Protein AF-A0A350LM57-F1 (afdb_monomer)

Mean predicted aligned error: 8.36 Å

Structure (mmCIF, N/CA/C/O backbone):
data_AF-A0A350LM57-F1
#
_entry.id   AF-A0A350LM57-F1
#
loop_
_atom_site.group_PDB
_atom_site.id
_atom_site.type_symbol
_atom_site.label_atom_id
_atom_site.label_alt_id
_atom_site.label_comp_id
_atom_site.label_asym_id
_atom_site.label_entity_id
_atom_site.label_seq_id
_atom_site.pdbx_PDB_ins_code
_atom_site.Cartn_x
_atom_site.Cartn_y
_atom_site.Cartn_z
_atom_site.occupancy
_atom_site.B_iso_or_equiv
_atom_site.auth_seq_id
_atom_site.auth_comp_id
_atom_site.auth_asym_id
_atom_site.auth_atom_id
_atom_site.pdbx_PDB_model_num
ATOM 1 N N . MET A 1 1 ? 32.710 -24.021 -49.391 1.00 39.28 1 MET A N 1
ATOM 2 C CA . MET A 1 1 ? 33.231 -23.271 -48.230 1.00 39.28 1 MET A CA 1
ATOM 3 C C . MET A 1 1 ? 32.062 -22.567 -47.570 1.00 39.28 1 MET A C 1
ATOM 5 O O . MET A 1 1 ? 31.650 -21.512 -48.033 1.00 39.28 1 MET A O 1
ATOM 9 N N . SER A 1 2 ? 31.451 -23.211 -46.579 1.00 44.94 2 SER A N 1
ATOM 10 C CA . SER A 1 2 ? 30.290 -22.671 -45.870 1.00 44.94 2 SER A CA 1
ATOM 11 C C . SER A 1 2 ? 30.783 -21.716 -44.789 1.00 44.94 2 SER A C 1
ATOM 13 O O . SER A 1 2 ? 31.427 -22.145 -43.836 1.00 44.94 2 SER A O 1
ATOM 15 N N . PHE A 1 3 ? 30.513 -20.423 -44.955 1.00 51.75 3 PHE A N 1
ATOM 16 C CA . PHE A 1 3 ? 30.763 -19.426 -43.922 1.00 51.75 3 PHE A CA 1
ATOM 17 C C . PHE A 1 3 ? 29.710 -19.592 -42.828 1.00 51.75 3 PHE A C 1
ATOM 19 O O . PHE A 1 3 ? 28.555 -19.207 -42.993 1.00 51.75 3 PHE A O 1
ATOM 26 N N . HIS A 1 4 ? 30.103 -20.205 -41.716 1.00 56.50 4 HIS A N 1
ATOM 27 C CA . HIS A 1 4 ? 29.339 -20.131 -40.481 1.00 56.50 4 HIS A CA 1
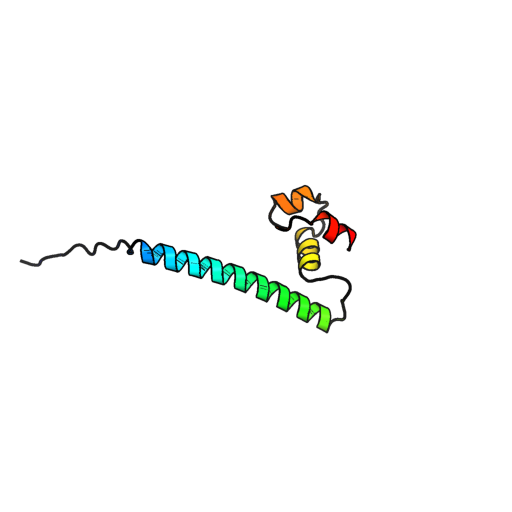ATOM 28 C C . HIS A 1 4 ? 29.687 -18.787 -39.830 1.00 56.50 4 HIS A C 1
ATOM 30 O O . HIS A 1 4 ? 30.719 -18.656 -39.176 1.00 56.50 4 HIS A O 1
ATOM 36 N N . SER A 1 5 ? 28.872 -17.760 -40.077 1.00 64.75 5 SER A N 1
ATOM 37 C CA . SER A 1 5 ? 28.940 -16.532 -39.282 1.00 64.75 5 SER A CA 1
ATOM 38 C C . SER A 1 5 ? 28.484 -16.865 -37.863 1.00 64.75 5 SER A C 1
ATOM 40 O O . SER A 1 5 ? 27.374 -17.384 -37.711 1.00 64.75 5 SER A O 1
ATOM 42 N N . PRO A 1 6 ? 29.274 -16.583 -36.815 1.00 58.00 6 PRO A N 1
ATOM 43 C CA . PRO A 1 6 ? 28.754 -16.671 -35.467 1.00 58.00 6 PRO A CA 1
ATOM 44 C C . PRO A 1 6 ? 27.698 -15.572 -35.322 1.00 58.00 6 PRO A C 1
ATOM 46 O O . PRO A 1 6 ? 28.002 -14.387 -35.450 1.00 58.00 6 PRO A O 1
ATOM 49 N N . LEU A 1 7 ? 26.446 -15.967 -35.090 1.00 55.91 7 LEU A N 1
ATOM 50 C CA . LEU A 1 7 ? 25.432 -15.072 -34.546 1.00 55.91 7 LEU A CA 1
ATOM 51 C C . LEU A 1 7 ? 25.992 -14.531 -33.229 1.00 55.91 7 LEU A C 1
ATOM 53 O O . LEU A 1 7 ? 26.035 -15.229 -32.218 1.00 55.91 7 LEU A O 1
ATOM 57 N N . SER A 1 8 ? 26.483 -13.296 -33.252 1.00 59.69 8 SER A N 1
ATOM 58 C CA . SER A 1 8 ? 26.776 -12.535 -32.049 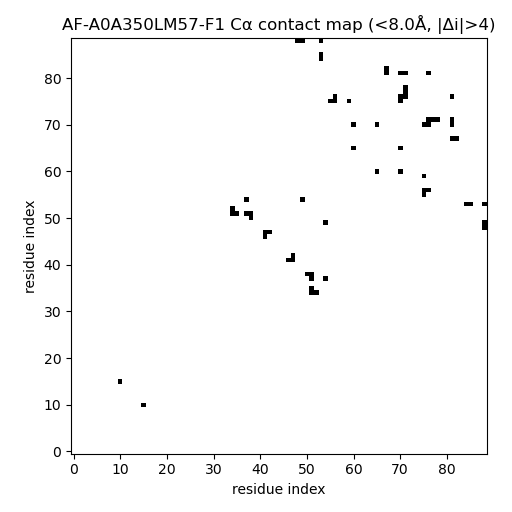1.00 59.69 8 SER A CA 1
ATOM 59 C C . SER A 1 8 ? 25.437 -12.194 -31.397 1.00 59.69 8 SER A C 1
ATOM 61 O O . SER A 1 8 ? 24.872 -11.128 -31.625 1.00 59.69 8 SER A O 1
ATOM 63 N N . THR A 1 9 ? 24.891 -13.133 -30.626 1.00 60.25 9 THR A N 1
ATOM 64 C CA . THR A 1 9 ? 23.598 -13.020 -29.932 1.00 60.25 9 THR A CA 1
ATOM 65 C C . THR A 1 9 ? 23.702 -12.151 -28.676 1.00 60.25 9 THR A C 1
ATOM 67 O O . THR A 1 9 ? 23.116 -12.467 -27.643 1.00 60.25 9 THR A O 1
ATOM 70 N N . GLN A 1 10 ? 24.480 -11.068 -28.719 1.00 64.50 10 GLN A N 1
ATOM 71 C CA . GLN A 1 10 ? 24.438 -10.075 -27.654 1.00 64.50 10 GLN A CA 1
ATOM 72 C C . GLN A 1 10 ? 23.356 -9.054 -28.004 1.00 64.50 10 GLN A C 1
ATOM 74 O O . GLN A 1 10 ? 23.475 -8.386 -29.035 1.00 64.50 10 GLN A O 1
ATOM 79 N N . PRO A 1 11 ? 22.283 -8.940 -27.197 1.00 63.25 11 PRO A N 1
ATOM 80 C CA . PRO A 1 11 ? 21.302 -7.889 -27.404 1.00 63.25 11 PRO A CA 1
ATOM 81 C C . PRO A 1 11 ? 22.029 -6.544 -27.391 1.00 63.25 11 PRO A C 1
ATOM 83 O O . PRO A 1 11 ? 22.884 -6.301 -26.537 1.00 63.25 11 PRO A O 1
ATOM 86 N N . ALA A 1 12 ? 21.709 -5.682 -28.361 1.00 71.81 12 ALA A N 1
ATOM 87 C CA . ALA A 1 12 ? 22.264 -4.338 -28.405 1.00 71.81 12 ALA A CA 1
ATOM 88 C C . ALA A 1 12 ? 22.050 -3.670 -27.032 1.00 71.81 12 ALA A C 1
ATOM 90 O O . ALA A 1 12 ? 20.956 -3.807 -26.478 1.00 71.81 12 ALA A O 1
ATOM 91 N N . PRO A 1 13 ? 23.031 -2.935 -26.480 1.00 70.12 13 PRO A N 1
ATOM 92 C CA . PRO A 1 13 ? 22.929 -2.343 -25.142 1.00 70.12 13 PRO A CA 1
ATOM 93 C C . PRO A 1 13 ? 21.625 -1.562 -24.886 1.00 70.12 13 PRO A C 1
ATOM 95 O O . PRO A 1 13 ? 21.102 -1.572 -23.774 1.00 70.12 13 PRO A O 1
ATOM 98 N N . GLY A 1 14 ? 21.045 -0.947 -25.926 1.00 77.44 14 GLY A N 1
ATOM 99 C CA . GLY A 1 14 ? 19.756 -0.249 -25.849 1.00 77.44 14 GLY A CA 1
ATOM 100 C C . GLY A 1 14 ? 18.526 -1.152 -25.670 1.00 77.44 14 GLY A C 1
ATOM 101 O O . GLY A 1 14 ? 17.558 -0.725 -25.050 1.00 77.44 14 GLY A O 1
ATOM 102 N N . ALA A 1 15 ? 18.558 -2.402 -26.142 1.00 82.81 15 ALA A N 1
ATOM 103 C CA . ALA A 1 15 ? 17.446 -3.346 -25.990 1.00 82.81 15 ALA A CA 1
ATOM 104 C C . ALA A 1 15 ? 17.268 -3.795 -24.529 1.00 82.81 15 ALA A C 1
ATOM 106 O O . ALA A 1 15 ? 16.141 -3.959 -24.067 1.00 82.81 15 ALA A O 1
ATOM 107 N N . PHE A 1 16 ? 18.370 -3.938 -23.783 1.00 88.00 16 PHE A N 1
ATOM 108 C CA . PHE A 1 16 ? 18.315 -4.237 -22.350 1.00 88.00 16 PHE A CA 1
ATOM 109 C C . PHE A 1 16 ? 17.711 -3.074 -21.551 1.00 88.00 16 PHE A C 1
ATOM 111 O O . PHE A 1 16 ? 16.835 -3.289 -20.717 1.00 88.00 16 PHE A O 1
ATOM 118 N N . ILE A 1 17 ? 18.136 -1.838 -21.840 1.00 93.56 17 ILE A N 1
ATOM 11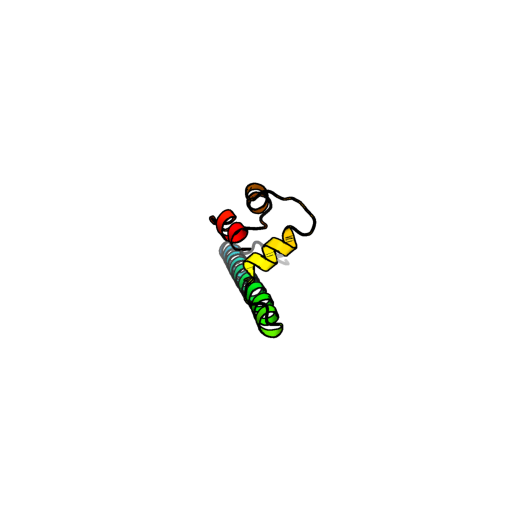9 C CA . ILE A 1 17 ? 17.607 -0.636 -21.178 1.00 93.56 17 ILE A CA 1
ATOM 120 C C . ILE A 1 17 ? 16.110 -0.470 -21.471 1.00 93.56 17 ILE A C 1
ATOM 122 O O . ILE A 1 17 ? 15.348 -0.194 -20.550 1.00 93.56 17 ILE A O 1
ATOM 126 N N . ALA A 1 18 ? 15.679 -0.684 -22.718 1.00 93.25 18 ALA A N 1
ATOM 127 C CA . ALA A 1 18 ? 14.264 -0.633 -23.081 1.00 93.25 18 ALA A CA 1
ATOM 128 C C . ALA A 1 18 ? 13.433 -1.651 -22.280 1.00 93.25 18 ALA A C 1
ATOM 130 O O . ALA A 1 18 ? 12.488 -1.264 -21.599 1.00 93.25 18 ALA A O 1
ATOM 131 N N . GLY A 1 19 ? 13.852 -2.922 -22.257 1.00 94.56 19 GLY A N 1
ATOM 132 C CA . GLY A 1 19 ? 13.157 -3.956 -21.483 1.00 94.56 19 GLY A CA 1
ATOM 133 C C . GLY A 1 19 ? 13.131 -3.678 -19.974 1.00 94.56 19 GLY A C 1
ATOM 134 O O . GLY A 1 19 ? 12.135 -3.961 -19.310 1.00 94.56 19 GLY A O 1
ATOM 135 N N . TYR A 1 20 ? 14.193 -3.082 -19.425 1.00 95.19 20 TYR A N 1
ATOM 136 C CA . TYR A 1 20 ? 14.237 -2.652 -18.026 1.00 95.19 20 TYR A CA 1
ATOM 137 C C . TYR A 1 20 ? 13.214 -1.545 -17.722 1.00 95.19 20 TYR A C 1
ATOM 139 O O . TYR A 1 20 ? 12.481 -1.640 -16.738 1.00 95.19 20 TYR A O 1
ATOM 147 N N . LEU A 1 21 ? 13.129 -0.515 -18.570 1.00 96.81 21 LEU A N 1
ATOM 148 C CA . LEU A 1 21 ? 12.170 0.583 -18.399 1.00 96.81 21 LEU A CA 1
ATOM 149 C C . LEU A 1 21 ? 10.717 0.116 -18.573 1.00 96.81 21 LEU A C 1
ATOM 151 O O . LEU A 1 21 ? 9.835 0.562 -17.832 1.00 96.81 21 LEU A O 1
ATOM 155 N N . ASP A 1 22 ? 10.476 -0.817 -19.494 1.00 97.12 22 ASP A N 1
ATOM 156 C CA . ASP A 1 22 ? 9.167 -1.447 -19.672 1.00 97.12 22 ASP A CA 1
ATOM 157 C C . ASP A 1 22 ? 8.762 -2.228 -18.416 1.00 97.12 22 ASP A C 1
ATOM 159 O O . ASP A 1 22 ? 7.648 -2.068 -17.912 1.00 97.12 22 ASP A O 1
ATOM 163 N N . ALA A 1 23 ? 9.678 -3.021 -17.851 1.00 97.19 23 ALA A N 1
ATOM 164 C CA . ALA A 1 23 ? 9.430 -3.764 -16.619 1.00 97.19 23 ALA A CA 1
ATOM 165 C C . ALA A 1 23 ? 9.114 -2.834 -15.435 1.00 97.19 23 ALA A C 1
ATOM 167 O O . ALA A 1 23 ? 8.143 -3.080 -14.717 1.00 97.19 23 ALA A O 1
ATOM 168 N N . LEU A 1 24 ? 9.870 -1.743 -15.258 1.00 97.25 24 LEU A N 1
ATOM 169 C CA . LEU A 1 24 ? 9.573 -0.737 -14.230 1.00 97.25 24 LEU A CA 1
ATOM 170 C C . LEU A 1 24 ? 8.171 -0.142 -14.410 1.00 97.25 24 LEU A C 1
ATOM 172 O O . LEU A 1 24 ? 7.389 -0.095 -13.459 1.00 97.25 24 LEU A O 1
ATOM 176 N N . SER A 1 25 ? 7.819 0.230 -15.641 1.00 97.06 25 SER A N 1
ATOM 177 C CA . SER A 1 25 ? 6.503 0.793 -15.963 1.00 97.06 25 SER A CA 1
ATOM 178 C C . SER A 1 25 ? 5.365 -0.190 -15.663 1.00 97.06 25 SER A C 1
ATOM 180 O O . SER A 1 25 ? 4.305 0.204 -15.164 1.00 97.06 25 SER A O 1
ATOM 182 N N . LEU A 1 26 ? 5.576 -1.482 -15.935 1.00 98.25 26 LEU A N 1
ATOM 183 C CA . LEU A 1 26 ? 4.615 -2.539 -15.619 1.00 98.25 26 LEU A CA 1
ATOM 184 C C . LEU A 1 26 ? 4.446 -2.730 -14.109 1.00 98.25 26 LEU A C 1
ATOM 186 O O . LEU A 1 26 ? 3.311 -2.865 -13.654 1.00 98.25 26 LEU A O 1
ATOM 190 N N . VAL A 1 27 ? 5.532 -2.696 -13.331 1.00 97.31 27 VAL A N 1
ATOM 191 C CA . VAL A 1 27 ? 5.480 -2.810 -11.862 1.00 97.31 27 VAL A CA 1
ATOM 192 C C . VAL A 1 27 ? 4.706 -1.642 -11.251 1.00 97.31 27 VAL A C 1
ATOM 194 O O . VAL A 1 27 ? 3.799 -1.859 -10.446 1.00 97.31 27 VAL A O 1
ATOM 197 N N . GLU A 1 28 ? 4.993 -0.409 -11.672 1.00 96.38 28 GLU A N 1
ATOM 198 C CA . GLU A 1 28 ? 4.264 0.771 -11.194 1.00 96.38 28 GLU A CA 1
ATOM 199 C C . GLU A 1 28 ? 2.772 0.712 -11.541 1.00 96.38 28 GLU A C 1
ATOM 201 O O . GLU A 1 28 ? 1.913 1.047 -10.719 1.00 96.38 28 GLU A O 1
ATOM 206 N N . ARG A 1 29 ? 2.446 0.276 -12.764 1.00 98.06 29 ARG A N 1
ATOM 207 C CA . ARG A 1 29 ? 1.057 0.116 -13.203 1.00 98.06 29 ARG A CA 1
ATOM 208 C C . ARG A 1 29 ? 0.344 -0.973 -12.407 1.00 98.06 29 ARG A C 1
ATOM 210 O O . ARG A 1 29 ? -0.791 -0.750 -11.994 1.00 98.06 29 ARG A O 1
ATOM 217 N N . LEU A 1 30 ? 0.989 -2.116 -12.182 1.00 98.12 30 LEU A N 1
ATOM 218 C CA . LEU A 1 30 ? 0.430 -3.209 -11.388 1.00 98.12 30 LEU A CA 1
ATOM 219 C C . LEU A 1 30 ? 0.130 -2.752 -9.957 1.00 98.12 30 LEU A C 1
ATOM 221 O O . LEU A 1 30 ? -0.939 -3.057 -9.437 1.00 98.12 30 LEU A O 1
ATOM 225 N N . HIS A 1 31 ? 1.031 -1.976 -9.348 1.00 95.31 31 HIS A N 1
ATOM 226 C CA . HIS A 1 31 ? 0.818 -1.434 -8.008 1.00 95.31 31 HIS A CA 1
ATOM 227 C C . HIS A 1 31 ? -0.419 -0.526 -7.935 1.00 95.31 31 HIS A C 1
ATOM 229 O O . HIS A 1 31 ? -1.229 -0.682 -7.026 1.00 95.31 31 HIS A O 1
ATOM 235 N N . ARG A 1 32 ? -0.615 0.376 -8.910 1.00 96.81 32 ARG A N 1
ATOM 236 C CA . ARG A 1 32 ? -1.821 1.227 -8.965 1.00 96.81 32 ARG A CA 1
ATOM 237 C C . ARG A 1 32 ? -3.098 0.408 -9.137 1.00 96.81 32 ARG A C 1
ATOM 239 O O . ARG A 1 32 ? -4.030 0.591 -8.368 1.00 96.81 32 ARG A O 1
ATOM 246 N N . LEU A 1 33 ? -3.097 -0.541 -10.074 1.00 98.38 33 LEU A N 1
ATOM 247 C CA . LEU A 1 33 ? -4.259 -1.401 -10.320 1.00 98.38 33 LEU A CA 1
ATOM 248 C C . LEU A 1 33 ? -4.631 -2.239 -9.092 1.00 98.38 33 LEU A C 1
ATOM 250 O O . LEU A 1 33 ? -5.810 -2.441 -8.830 1.00 98.38 33 LEU A O 1
ATOM 254 N N . LEU A 1 34 ? -3.646 -2.703 -8.320 1.00 97.69 34 LEU A N 1
ATOM 255 C CA . LEU A 1 34 ? -3.905 -3.395 -7.059 1.00 97.69 34 LEU A CA 1
ATOM 256 C C . LEU A 1 34 ? -4.610 -2.480 -6.046 1.00 97.69 34 LEU A C 1
ATOM 258 O O . LEU A 1 34 ? -5.575 -2.902 -5.414 1.00 97.69 34 LEU A O 1
ATOM 262 N N . LEU A 1 35 ? -4.135 -1.241 -5.888 1.00 97.19 35 LEU A N 1
ATOM 263 C CA . LEU A 1 35 ? -4.761 -0.276 -4.981 1.00 97.19 35 LEU A CA 1
ATOM 264 C C . LEU A 1 35 ? -6.186 0.076 -5.420 1.00 97.19 35 LEU A C 1
ATOM 266 O O . LEU A 1 35 ? -7.059 0.180 -4.560 1.00 97.19 35 LEU A O 1
ATOM 270 N N . ASP A 1 36 ? -6.420 0.211 -6.727 1.00 98.25 36 ASP A N 1
ATOM 271 C CA . ASP A 1 36 ? -7.746 0.478 -7.290 1.00 98.25 36 ASP A CA 1
ATOM 272 C C . ASP A 1 36 ? -8.706 -0.684 -7.004 1.00 98.25 36 ASP A C 1
ATOM 274 O O . ASP A 1 36 ? -9.776 -0.459 -6.454 1.00 98.25 36 ASP A O 1
ATOM 278 N N . VAL A 1 37 ? -8.290 -1.935 -7.243 1.00 98.38 37 VAL A N 1
ATOM 279 C CA . VAL A 1 37 ? -9.116 -3.119 -6.935 1.00 98.38 37 VAL A CA 1
ATOM 280 C C . VAL A 1 37 ? -9.494 -3.174 -5.454 1.00 98.38 37 VAL A C 1
ATOM 282 O O . VAL A 1 37 ? -10.651 -3.407 -5.120 1.00 98.38 37 VAL A O 1
ATOM 285 N N . ILE A 1 38 ? -8.541 -2.949 -4.547 1.00 97.75 38 ILE A N 1
ATOM 286 C CA . ILE A 1 38 ? -8.823 -2.968 -3.102 1.00 97.75 38 ILE A CA 1
ATOM 287 C C . ILE A 1 38 ? -9.798 -1.849 -2.728 1.00 97.75 38 ILE A C 1
ATOM 289 O O . ILE A 1 38 ? -10.721 -2.070 -1.944 1.00 97.75 38 ILE A O 1
ATOM 293 N N . LYS A 1 39 ? -9.595 -0.653 -3.286 1.00 97.88 39 LYS A N 1
ATOM 294 C CA . LYS A 1 39 ? -10.465 0.497 -3.054 1.00 97.88 39 LYS A CA 1
ATOM 295 C C . LYS A 1 39 ? -11.888 0.221 -3.544 1.00 97.88 39 LYS A C 1
ATOM 297 O O . LYS A 1 39 ? -12.825 0.425 -2.776 1.00 97.88 39 LYS A O 1
ATOM 302 N N . ASP A 1 40 ? -12.037 -0.267 -4.770 1.00 98.25 40 ASP A N 1
ATOM 303 C CA . ASP A 1 40 ? -13.336 -0.570 -5.374 1.00 98.25 40 ASP A CA 1
ATOM 304 C C . ASP A 1 40 ? -14.099 -1.605 -4.535 1.00 98.25 40 ASP A C 1
ATOM 306 O O . ASP A 1 40 ? -15.299 -1.465 -4.292 1.00 98.25 40 ASP A O 1
ATOM 310 N N . GLU A 1 41 ? -13.399 -2.618 -4.019 1.00 98.19 41 GLU A N 1
ATOM 311 C CA . GLU A 1 41 ? -14.007 -3.620 -3.147 1.00 98.19 41 GLU A CA 1
ATOM 312 C C . GLU A 1 41 ? -14.466 -3.051 -1.804 1.00 98.19 41 GLU A C 1
ATOM 314 O O . GLU A 1 41 ? -15.543 -3.401 -1.318 1.00 98.19 41 GLU A O 1
ATOM 319 N N . PHE A 1 42 ? -13.683 -2.148 -1.220 1.00 97.75 42 PHE A N 1
ATOM 320 C CA . PHE A 1 42 ? -14.023 -1.476 0.031 1.00 97.75 42 PHE A CA 1
ATOM 321 C C . PHE A 1 42 ? -15.245 -0.572 -0.138 1.00 97.75 42 PHE A C 1
ATOM 323 O O . PHE A 1 42 ? -16.182 -0.651 0.659 1.00 97.75 42 PHE A O 1
ATOM 330 N N . GLU A 1 43 ? -15.291 0.205 -1.220 1.00 97.56 43 GLU A N 1
ATOM 331 C CA . GLU A 1 43 ? -16.455 1.017 -1.578 1.00 97.56 43 GLU A CA 1
ATOM 332 C C . GLU A 1 43 ? -17.694 0.139 -1.815 1.00 97.56 43 GLU A C 1
ATOM 334 O O . GLU A 1 43 ? -18.776 0.453 -1.312 1.00 97.56 43 GLU A O 1
ATOM 339 N N . ARG A 1 44 ? -17.538 -1.010 -2.489 1.00 98.00 44 ARG A N 1
ATOM 340 C CA . ARG A 1 44 ? -18.630 -1.963 -2.749 1.00 98.00 44 ARG A CA 1
ATOM 341 C C . ARG A 1 44 ? -19.237 -2.542 -1.469 1.00 98.00 44 ARG A C 1
ATOM 343 O O . ARG A 1 44 ? -20.447 -2.767 -1.426 1.00 98.00 44 ARG A O 1
ATOM 350 N N . VAL A 1 45 ? -18.425 -2.816 -0.446 1.00 97.75 45 VAL A N 1
ATOM 351 C CA . VAL A 1 45 ? -18.897 -3.361 0.845 1.00 97.75 45 VAL A CA 1
ATOM 352 C C . VAL A 1 45 ? -19.179 -2.285 1.901 1.00 97.75 45 VAL A C 1
ATOM 354 O O . VAL A 1 45 ? -19.616 -2.619 3.000 1.00 97.75 45 VAL A O 1
ATOM 357 N N . GLY A 1 46 ? -18.964 -1.006 1.580 1.00 96.69 46 GLY A N 1
ATOM 358 C CA . GLY A 1 46 ? -19.239 0.126 2.468 1.00 96.69 46 GLY A CA 1
ATOM 359 C C . GLY A 1 46 ? -18.167 0.404 3.529 1.00 96.69 46 GLY A C 1
ATOM 360 O O . GLY A 1 46 ? -18.453 1.092 4.507 1.00 96.69 46 GLY A O 1
ATOM 361 N N . ILE A 1 47 ? -16.940 -0.097 3.360 1.00 96.19 47 ILE A N 1
ATOM 362 C CA . ILE A 1 47 ? -15.802 0.235 4.230 1.00 96.19 47 ILE A CA 1
ATOM 363 C C . ILE A 1 47 ? -15.136 1.505 3.692 1.00 96.19 47 ILE A C 1
ATOM 365 O O . ILE A 1 47 ? -14.451 1.468 2.677 1.00 96.19 47 ILE A O 1
ATOM 369 N N . LEU A 1 48 ? -15.327 2.635 4.378 1.00 93.06 48 LEU A N 1
ATOM 370 C CA . LEU A 1 48 ? -14.808 3.945 3.941 1.00 93.06 48 LEU A CA 1
ATOM 371 C C . LEU A 1 48 ? -13.743 4.536 4.878 1.00 93.06 48 LEU A C 1
ATOM 373 O O . LEU A 1 48 ? -13.089 5.517 4.533 1.00 93.06 48 LEU A O 1
ATOM 377 N N . GLU A 1 49 ? -13.567 3.954 6.065 1.00 93.12 49 GLU A N 1
ATOM 378 C CA . GLU A 1 49 ? -12.657 4.466 7.100 1.00 93.12 49 GLU A CA 1
ATOM 379 C C . GLU A 1 49 ? -11.196 4.052 6.870 1.00 93.12 49 GLU A C 1
ATOM 381 O O . GLU A 1 49 ? -10.277 4.690 7.380 1.00 93.12 49 GLU A O 1
ATOM 386 N N . ILE A 1 50 ? -10.975 3.011 6.061 1.00 93.94 50 ILE A N 1
ATOM 387 C CA . ILE A 1 50 ? -9.658 2.452 5.752 1.00 93.94 50 ILE A CA 1
ATOM 388 C C . ILE A 1 50 ? -9.407 2.602 4.253 1.00 93.94 50 ILE A C 1
ATOM 390 O O . ILE A 1 50 ? -10.226 2.188 3.438 1.00 93.94 50 ILE A O 1
ATOM 394 N N . ASN A 1 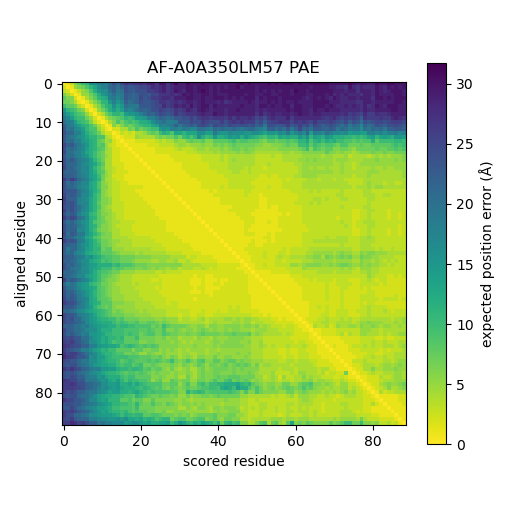51 ? -8.262 3.166 3.868 1.00 94.00 51 ASN A N 1
ATOM 395 C CA . ASN A 1 51 ? -7.861 3.232 2.460 1.00 94.00 51 ASN A CA 1
ATOM 396 C C . ASN A 1 51 ? -7.079 1.978 2.014 1.00 94.00 51 ASN A C 1
ATOM 398 O O . ASN A 1 51 ? -6.579 1.209 2.833 1.00 94.00 51 ASN A O 1
ATOM 402 N N . ALA A 1 52 ? -6.901 1.796 0.703 1.00 94.69 52 ALA A N 1
ATOM 403 C CA . ALA A 1 52 ? -6.225 0.621 0.143 1.00 94.69 52 ALA A CA 1
ATOM 404 C C . ALA A 1 52 ? -4.783 0.407 0.651 1.00 94.69 52 ALA A C 1
ATOM 406 O O . ALA A 1 52 ? -4.350 -0.728 0.844 1.00 94.69 52 ALA A O 1
ATOM 407 N N . VAL A 1 53 ? -4.034 1.483 0.919 1.00 93.38 53 VAL A N 1
ATOM 408 C CA . VAL A 1 53 ? -2.671 1.382 1.472 1.00 93.38 53 VAL A CA 1
ATOM 409 C C . VAL A 1 53 ? -2.713 0.886 2.917 1.00 93.38 53 VAL A C 1
ATOM 411 O O . VAL A 1 53 ? -1.923 0.024 3.298 1.00 93.38 53 VAL A O 1
ATOM 414 N N . GLN A 1 54 ? -3.646 1.398 3.720 1.00 93.50 54 GLN A N 1
ATOM 415 C CA . GLN A 1 54 ? -3.874 0.941 5.090 1.00 93.50 54 GLN A CA 1
ATOM 416 C C . GLN A 1 54 ? -4.352 -0.519 5.132 1.00 93.50 54 GLN A C 1
ATOM 418 O O . GLN A 1 54 ? -3.895 -1.282 5.978 1.00 93.50 54 GLN A O 1
ATOM 423 N N . ALA A 1 55 ? -5.193 -0.938 4.186 1.00 94.19 55 ALA A N 1
ATOM 424 C CA . ALA A 1 55 ? -5.617 -2.329 4.051 1.00 94.19 55 ALA A CA 1
ATOM 425 C C . ALA A 1 55 ? -4.433 -3.268 3.769 1.00 94.19 55 ALA A C 1
ATOM 427 O O . ALA A 1 55 ? -4.280 -4.291 4.433 1.00 94.19 55 ALA A O 1
ATOM 428 N N . LEU A 1 56 ? -3.552 -2.896 2.833 1.00 93.19 56 LEU A N 1
ATOM 429 C CA . LEU A 1 56 ? -2.330 -3.657 2.560 1.00 93.19 56 LEU A CA 1
ATOM 430 C C . LEU A 1 56 ? -1.382 -3.687 3.763 1.00 93.19 56 LEU A C 1
ATOM 432 O O . LEU A 1 56 ? -0.743 -4.709 4.007 1.00 93.19 56 LEU A O 1
ATOM 436 N N . LEU A 1 57 ? -1.281 -2.593 4.522 1.00 92.31 57 LEU A N 1
ATOM 437 C CA . LEU A 1 57 ? -0.514 -2.569 5.768 1.00 92.31 57 LEU A CA 1
ATOM 438 C C . LEU A 1 57 ? -1.054 -3.594 6.768 1.00 92.31 57 LEU A C 1
ATOM 440 O O . LEU A 1 57 ? -0.285 -4.423 7.245 1.00 92.31 57 LEU A O 1
ATOM 444 N N . LEU A 1 58 ? -2.362 -3.568 7.040 1.00 92.50 58 LEU A N 1
ATOM 445 C CA . LEU A 1 58 ? -3.019 -4.518 7.942 1.00 92.50 58 LEU A CA 1
ATOM 446 C C . LEU A 1 58 ? -2.832 -5.964 7.474 1.00 92.50 58 LEU A C 1
ATOM 448 O O . LEU A 1 58 ? -2.499 -6.825 8.280 1.00 92.50 58 LEU A O 1
ATOM 452 N N . PHE A 1 59 ? -2.963 -6.219 6.170 1.00 92.31 59 PHE A N 1
ATOM 453 C CA . PHE A 1 59 ? -2.731 -7.541 5.591 1.00 92.31 59 PHE A CA 1
ATOM 454 C C . PHE A 1 59 ? -1.293 -8.041 5.810 1.00 92.31 59 PHE A C 1
ATOM 456 O O . PHE A 1 59 ? -1.097 -9.190 6.194 1.00 92.31 59 PHE A O 1
ATOM 463 N N . ASN A 1 60 ? -0.285 -7.190 5.592 1.00 89.94 60 ASN A N 1
ATOM 464 C CA . ASN A 1 60 ? 1.122 -7.570 5.769 1.00 89.94 60 ASN A CA 1
ATOM 465 C C . ASN A 1 60 ? 1.533 -7.713 7.245 1.00 89.94 60 ASN A C 1
ATOM 467 O O . ASN A 1 60 ? 2.481 -8.439 7.547 1.00 89.94 60 ASN A O 1
ATOM 471 N N . ILE A 1 61 ? 0.855 -7.004 8.153 1.00 92.25 61 ILE A N 1
ATOM 472 C CA . ILE A 1 61 ? 1.000 -7.191 9.602 1.00 92.25 61 ILE A CA 1
ATOM 473 C C . ILE A 1 61 ? 0.386 -8.539 9.999 1.00 92.25 61 ILE A C 1
ATOM 475 O O . ILE A 1 61 ? 1.045 -9.336 10.666 1.00 92.25 61 ILE A O 1
ATOM 479 N N . GLY A 1 62 ? -0.843 -8.813 9.550 1.00 91.81 62 GLY A N 1
ATOM 480 C CA . GLY A 1 62 ? -1.590 -10.012 9.920 1.00 91.81 62 GLY A CA 1
ATOM 481 C C . GLY A 1 62 ? -1.728 -10.122 11.438 1.00 91.81 62 GLY A C 1
ATOM 482 O O . GLY A 1 62 ? -2.110 -9.162 12.103 1.00 91.81 62 GLY A O 1
ATOM 483 N N . ASP A 1 63 ? -1.350 -11.278 11.982 1.00 94.38 63 ASP A N 1
ATOM 484 C CA . ASP A 1 63 ? -1.355 -11.548 13.426 1.00 94.38 63 ASP A CA 1
ATOM 485 C C . ASP A 1 63 ? -0.021 -11.197 14.116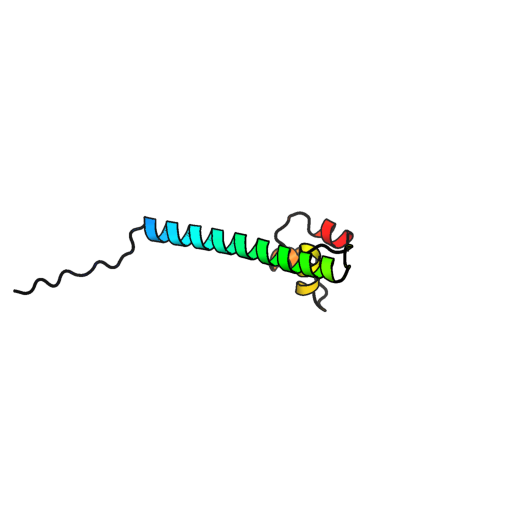 1.00 94.38 63 ASP A C 1
ATOM 487 O O . ASP A 1 63 ? 0.182 -11.498 15.294 1.00 94.38 63 ASP A O 1
ATOM 491 N N . HIS A 1 64 ? 0.934 -10.610 13.388 1.00 90.19 64 HIS A N 1
ATOM 492 C CA . HIS A 1 64 ? 2.238 -10.261 13.939 1.00 90.19 64 HIS A CA 1
ATOM 493 C C . HIS A 1 64 ? 2.210 -8.896 14.625 1.00 90.19 64 HIS A C 1
ATOM 495 O O . HIS A 1 64 ? 1.649 -7.932 14.115 1.00 90.19 64 HIS A O 1
ATOM 501 N N . GLU A 1 65 ? 2.925 -8.769 15.739 1.00 90.31 65 GLU A N 1
ATOM 502 C CA . GLU A 1 65 ? 3.248 -7.461 16.299 1.00 90.31 65 GLU A CA 1
ATOM 503 C C . GLU A 1 65 ? 4.512 -6.932 15.611 1.00 90.31 65 GLU A C 1
ATOM 505 O O . GLU A 1 65 ? 5.581 -7.543 15.680 1.00 90.31 65 GLU A O 1
ATOM 510 N N . VAL A 1 66 ? 4.376 -5.828 14.875 1.00 88.62 66 VAL A N 1
ATOM 511 C CA . VAL A 1 66 ? 5.448 -5.269 14.044 1.00 88.62 66 VAL A CA 1
ATOM 512 C C . VAL A 1 66 ? 5.569 -3.779 14.316 1.00 88.62 66 VAL A C 1
ATOM 514 O O . VAL A 1 66 ? 4.584 -3.038 14.298 1.00 88.62 66 VAL A O 1
ATOM 517 N N . THR A 1 67 ? 6.791 -3.305 14.538 1.00 90.00 67 THR A N 1
ATOM 518 C CA . THR A 1 67 ? 7.033 -1.873 14.726 1.00 90.00 67 THR A CA 1
ATOM 519 C C . THR A 1 67 ? 6.933 -1.109 13.401 1.00 90.00 67 THR A C 1
ATOM 521 O O . THR A 1 67 ? 7.189 -1.633 12.316 1.00 90.00 67 THR A O 1
ATOM 524 N N . ALA A 1 68 ? 6.655 0.194 13.476 1.00 86.56 68 ALA A N 1
ATOM 525 C CA . ALA A 1 68 ? 6.648 1.070 12.302 1.00 86.56 68 ALA A CA 1
ATOM 526 C C . ALA A 1 68 ? 7.979 1.043 11.515 1.00 86.56 68 ALA A C 1
ATOM 528 O O . ALA A 1 68 ? 7.986 1.167 10.289 1.00 86.56 68 ALA A O 1
ATOM 529 N N . GLY A 1 69 ? 9.108 0.865 12.213 1.00 87.38 69 GLY A N 1
ATOM 530 C CA . GLY A 1 69 ? 10.425 0.726 11.588 1.00 87.38 69 GLY A CA 1
ATOM 531 C C . GLY A 1 69 ? 10.570 -0.573 10.794 1.00 87.38 69 GLY A C 1
ATOM 532 O O . GLY A 1 69 ? 11.119 -0.561 9.692 1.00 87.38 69 GLY A O 1
ATOM 533 N N . GLU A 1 70 ? 10.027 -1.673 11.311 1.00 89.44 70 GLU A N 1
ATOM 534 C CA . GLU A 1 70 ? 1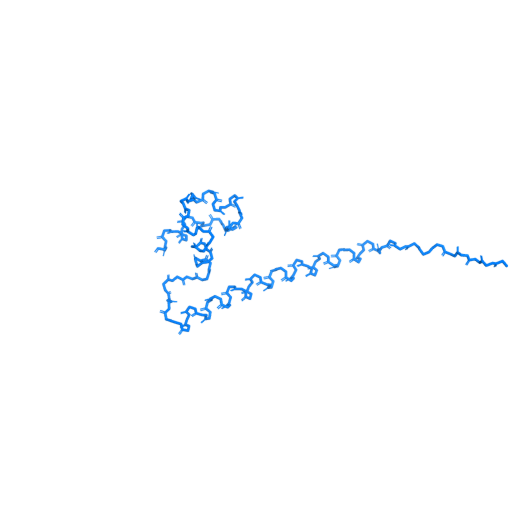0.055 -2.975 10.642 1.00 89.44 70 GLU A CA 1
ATOM 535 C C . GLU A 1 70 ? 9.146 -3.038 9.416 1.00 89.44 70 GLU A C 1
ATOM 537 O O . GLU A 1 70 ? 9.524 -3.637 8.412 1.00 89.44 70 GLU A O 1
ATOM 542 N N . LEU A 1 71 ? 7.990 -2.368 9.439 1.00 87.62 71 LEU A N 1
ATOM 543 C 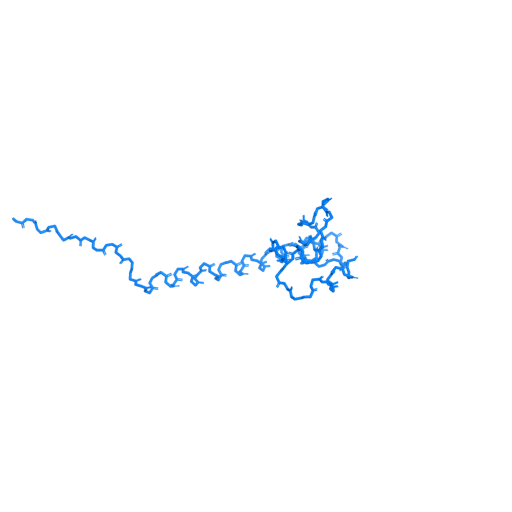CA . LEU A 1 71 ? 7.134 -2.245 8.250 1.00 87.62 71 LEU A CA 1
ATOM 544 C C . LEU A 1 71 ? 7.878 -1.610 7.073 1.00 87.62 71 LEU A C 1
ATOM 546 O O . LEU A 1 71 ? 7.717 -2.024 5.924 1.00 87.62 71 LEU A O 1
ATOM 550 N N . LYS A 1 72 ? 8.727 -0.621 7.367 1.00 86.50 72 LYS A N 1
ATOM 551 C CA . LYS A 1 72 ? 9.559 0.029 6.360 1.00 86.50 72 LYS A CA 1
ATOM 552 C C . LYS A 1 72 ? 10.708 -0.869 5.904 1.00 86.50 72 LYS A C 1
ATOM 554 O O . LYS A 1 72 ? 10.922 -1.009 4.703 1.00 86.50 72 LYS A O 1
ATOM 559 N N . SER A 1 73 ? 11.450 -1.477 6.833 1.00 86.12 73 SER A N 1
ATOM 560 C CA . SER A 1 73 ? 12.625 -2.290 6.482 1.00 86.12 73 SER A CA 1
ATOM 561 C C . SER A 1 73 ? 12.269 -3.587 5.749 1.00 86.12 73 SER A C 1
ATOM 563 O O . SER A 1 73 ? 13.046 -4.031 4.908 1.00 86.12 73 SER A O 1
ATOM 565 N N . ARG A 1 74 ? 11.085 -4.159 6.004 1.00 86.94 74 ARG A N 1
ATOM 566 C CA . ARG A 1 74 ? 10.571 -5.356 5.312 1.00 86.94 74 ARG A CA 1
ATOM 567 C C . ARG A 1 74 ? 9.931 -5.050 3.952 1.00 86.94 74 ARG A C 1
ATOM 569 O O . ARG A 1 74 ? 9.525 -5.968 3.252 1.00 86.94 74 ARG A O 1
ATOM 576 N N . GLY A 1 75 ? 9.838 -3.775 3.568 1.00 84.25 75 GLY A N 1
ATOM 577 C CA . GLY A 1 75 ? 9.267 -3.360 2.285 1.00 84.25 75 GLY A CA 1
ATOM 578 C C . GLY A 1 75 ? 7.737 -3.361 2.232 1.00 84.25 75 GLY A C 1
ATOM 579 O O . GLY A 1 75 ? 7.180 -3.088 1.174 1.00 84.25 75 GLY A O 1
ATOM 580 N N . TYR A 1 76 ? 7.051 -3.597 3.356 1.00 84.75 76 TYR A N 1
ATOM 581 C CA . TYR A 1 76 ? 5.585 -3.529 3.444 1.00 84.75 76 TYR A CA 1
ATOM 582 C C . TYR A 1 76 ? 5.051 -2.101 3.320 1.00 84.75 76 TYR A C 1
ATOM 584 O O . TYR A 1 76 ? 3.879 -1.893 3.013 1.00 84.75 76 TYR A O 1
ATOM 592 N N . TYR A 1 77 ? 5.912 -1.106 3.540 1.00 86.12 77 TYR A N 1
ATOM 593 C CA . TYR A 1 77 ? 5.578 0.295 3.353 1.00 86.12 77 TYR A CA 1
ATOM 594 C C . TYR A 1 77 ? 6.790 1.109 2.913 1.00 86.12 77 TYR A C 1
ATOM 596 O O . TYR A 1 77 ? 7.793 1.190 3.620 1.00 86.12 77 TYR A O 1
ATOM 604 N N . GLN A 1 78 ? 6.684 1.766 1.760 1.00 81.56 78 GLN A N 1
ATOM 605 C CA . GLN A 1 78 ? 7.772 2.584 1.212 1.00 81.56 78 GLN A CA 1
ATOM 606 C C . GLN A 1 78 ? 7.618 4.088 1.484 1.00 81.56 78 GLN A C 1
ATOM 608 O O . GLN A 1 78 ? 8.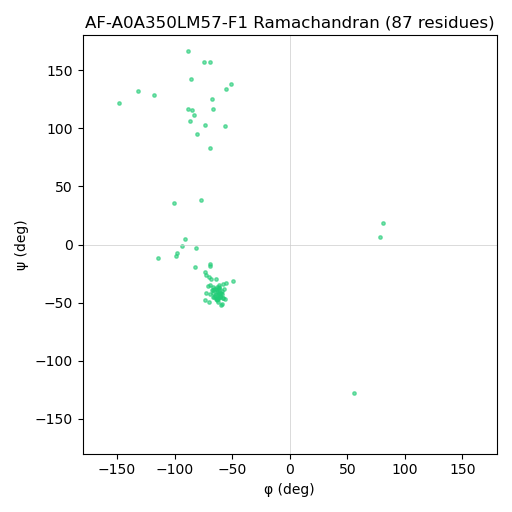560 4.852 1.275 1.00 81.56 78 GLN A O 1
ATOM 613 N N . GLY A 1 79 ? 6.464 4.537 1.984 1.00 81.81 79 GLY A N 1
ATOM 614 C CA . GLY A 1 79 ? 6.252 5.946 2.308 1.00 81.81 79 GLY A CA 1
ATOM 615 C C . GLY A 1 79 ? 7.077 6.410 3.516 1.00 81.81 79 GLY A C 1
ATOM 616 O O . GLY A 1 79 ? 7.436 5.639 4.406 1.00 81.81 79 GLY A O 1
ATOM 617 N N . SER A 1 80 ? 7.325 7.714 3.613 1.00 80.00 80 SER A N 1
ATOM 618 C CA . SER A 1 80 ? 7.944 8.322 4.801 1.00 80.00 80 SER A CA 1
ATOM 619 C C . SER A 1 80 ? 6.990 8.408 6.001 1.00 80.00 80 SER A C 1
ATOM 621 O O . SER A 1 80 ? 7.433 8.432 7.145 1.00 80.00 80 SER A O 1
ATOM 623 N N . ASN A 1 81 ? 5.677 8.409 5.752 1.00 86.88 81 ASN A N 1
ATOM 624 C CA . ASN A 1 81 ? 4.646 8.739 6.743 1.00 86.88 81 ASN A CA 1
ATOM 625 C C . ASN A 1 81 ? 3.960 7.506 7.365 1.00 86.88 81 ASN A C 1
ATOM 627 O O . ASN A 1 81 ? 2.758 7.539 7.628 1.00 86.88 81 ASN A O 1
ATOM 631 N N . VAL A 1 82 ? 4.695 6.407 7.582 1.00 86.38 82 VAL A N 1
ATOM 632 C CA . VAL A 1 82 ? 4.125 5.141 8.094 1.00 86.38 82 VAL A CA 1
ATOM 633 C C . VAL A 1 82 ? 3.403 5.341 9.429 1.00 86.38 82 VAL A C 1
ATOM 635 O O . VAL A 1 82 ? 2.245 4.964 9.568 1.00 86.38 82 VAL A O 1
ATOM 638 N N . SER A 1 83 ? 4.026 6.050 10.374 1.00 87.12 83 SER A N 1
ATOM 639 C CA . SER A 1 83 ? 3.456 6.285 11.704 1.00 87.12 83 SER A CA 1
ATOM 640 C C . SER A 1 83 ? 2.173 7.112 11.663 1.00 87.12 83 SER A C 1
ATOM 642 O O . SER A 1 83 ? 1.318 6.956 12.525 1.00 87.12 83 SER A O 1
ATOM 644 N N . TYR A 1 84 ? 2.024 8.002 10.678 1.00 87.19 84 TYR A N 1
ATOM 645 C CA . TYR A 1 84 ? 0.800 8.781 10.507 1.00 87.19 84 TYR A CA 1
ATOM 646 C C . TYR A 1 84 ? -0.345 7.918 9.971 1.00 87.19 84 TYR A C 1
ATOM 648 O O . TYR A 1 84 ? -1.458 8.028 10.471 1.00 87.19 84 TYR A O 1
ATOM 656 N N . ASN A 1 85 ? -0.068 7.036 9.004 1.00 85.62 85 ASN A N 1
ATOM 657 C CA . ASN A 1 85 ? -1.067 6.088 8.504 1.00 85.62 85 ASN A CA 1
ATOM 658 C C . ASN A 1 85 ? -1.531 5.119 9.594 1.00 85.62 85 ASN A C 1
ATOM 660 O O . ASN A 1 85 ? -2.728 4.880 9.702 1.00 85.62 85 ASN A O 1
ATOM 664 N N . LEU A 1 86 ? -0.605 4.628 10.426 1.00 85.19 86 LEU A N 1
ATOM 665 C CA . LEU A 1 86 ? -0.934 3.754 11.555 1.00 85.19 86 LEU A CA 1
ATOM 666 C C . LEU A 1 86 ? -1.755 4.461 12.638 1.00 85.19 86 LEU A C 1
ATOM 668 O O . LEU A 1 86 ? -2.656 3.861 13.192 1.00 85.19 86 LEU A O 1
ATOM 672 N N . LYS A 1 87 ? -1.481 5.739 12.933 1.00 87.12 87 LYS A N 1
ATOM 673 C CA . LYS A 1 87 ? -2.274 6.522 13.902 1.00 87.12 87 LYS A CA 1
ATOM 674 C C . LYS A 1 87 ? -3.695 6.844 13.429 1.00 87.12 87 LYS A C 1
ATOM 676 O O . LYS A 1 87 ? -4.488 7.334 14.224 1.00 87.12 87 LYS A O 1
ATOM 681 N N . LYS A 1 88 ? -3.957 6.703 12.128 1.00 85.44 88 LYS A N 1
ATOM 682 C CA . LYS A 1 88 ? -5.255 6.959 11.496 1.00 85.44 88 LYS A CA 1
ATOM 683 C C . LYS A 1 88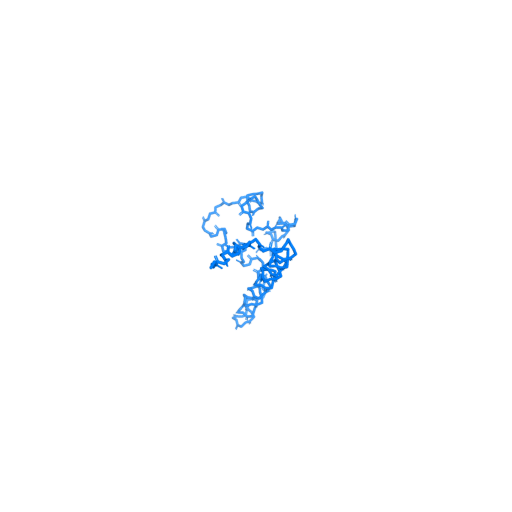 ? -6.083 5.694 11.270 1.00 85.44 88 LYS A C 1
ATOM 685 O O . LYS A 1 88 ? -7.199 5.825 10.780 1.00 85.44 88 LYS A O 1
ATOM 690 N N . LEU A 1 89 ? -5.500 4.523 11.527 1.00 83.12 89 LEU A N 1
ATOM 691 C CA . LEU A 1 89 ? -6.222 3.262 11.677 1.00 83.12 89 LEU A CA 1
ATOM 692 C C . LEU A 1 89 ? -6.893 3.239 13.052 1.00 83.12 89 LEU A C 1
ATOM 694 O O . LEU A 1 89 ? -8.006 2.686 13.126 1.00 83.12 89 LEU A O 1
#

Foldseek 3Di:
DDDPDPPPPDPDPVVVVVVVVVVVVVVVVVVVVQQVVQQVVCVVVVNDQAGSLRVLLCVVCPVHDDDLVRCCVVPSDVDPCSVVNVVSD

Solvent-accessible surface area (backbone atoms only — not comparable to full-atom values): 5506 Å² total; per-residue (Å²): 137,84,83,78,74,79,80,76,83,65,76,57,76,64,57,56,53,50,54,50,55,51,50,53,53,49,51,58,50,52,55,51,53,51,40,49,52,48,37,53,52,28,59,74,73,67,48,77,84,62,52,40,69,56,50,51,40,52,61,73,42,60,93,54,92,75,54,71,68,51,38,41,75,72,64,68,37,86,65,94,57,52,67,58,56,59,74,65,106

pLDDT: mean 87.06, std 13.26, range [39.28, 98.38]

Nearest PDB structures (foldseek):
  5uum-assembly2_B  TM=2.770E-01  e=9.359E+00  Homo sapiens
  8yn1-assembly1_B  TM=2.492E-01  e=7.235E+00  Arabidopsis thaliana

Sequence (89 aa):
MSFHSPLSTQPAPGAFIAGYLDALSLVERLHRLLLDVIKDEFERVGILEINAVQALLLFNIGDHEVTAGELKSRGYYQGSNVSYNLKKL

Secondary structure (DSSP, 8-state):
---------PPPHHHHHHHHHHHHHHHHHHHHHHHHHHHHHHHHHT--SS-HHHHHHHHHHTT----HHHHHHTTS--SS-HHHHHHT-

Radius of gyration: 21.74 Å; Cα contacts (8 Å, |Δi|>4): 34; chains: 1; bounding box: 52×32×64 Å